Protein AF-A0A7L3NPH4-F1 (afdb_monomer_lite)

pLDDT: mean 96.72, std 3.05, range [82.19, 98.81]

Radius of gyration: 22.02 Å; chains: 1; bounding box: 48×26×59 Å

InterPro domains:
  IPR036188 FAD/NAD(P)-binding domain superfamily [G3DSA:3.50.50.60] (1-85)
  IPR036188 FAD/NAD(P)-binding domain superfamily [SSF51905] (1-77)
  IPR046952 Glutathione reductase/thioredoxin reductase-like [PTHR42737] (1-84)

Secondary structure (DSSP, 8-state):
-TTSHHHHHHHHHHHHHHHHHHTTTTTT---------HHHHHHHHHHHHHHHHHHHHHHHHHTT-----S-EEE-S-SS--EEE-

Sequence (85 aa):
VNVGCVPKKVMWNTAIHMEFIHDHADYGFETPGIKFSWRTIKEKRDAYVKRLNEIYENNVKKANIDIIRGYGKFTADPQPTIEVE

Foldseek 3Di:
DQPDDQLVVLVVVVVVVVVVLVCVVVVVDDRPDDDDDPPVSVVVSNVVVVVVVVVVVVVCVVVVHDDDDADWDFDPDPPTDTDGD

Organism: NCBI:txid689266

Structure (mmCIF, N/CA/C/O backbone):
data_AF-A0A7L3NPH4-F1
#
_entry.id   AF-A0A7L3NPH4-F1
#
loop_
_atom_site.group_PDB
_atom_site.id
_atom_site.type_symbol
_atom_site.label_atom_id
_atom_site.label_alt_id
_atom_site.label_comp_id
_atom_site.label_asym_id
_atom_site.label_entity_id
_atom_site.label_seq_id
_atom_site.pdbx_PDB_ins_code
_atom_site.Cartn_x
_atom_site.Cartn_y
_atom_site.Cartn_z
_atom_site.occupancy
_atom_site.B_iso_or_equiv
_atom_site.auth_seq_id
_atom_site.auth_comp_id
_atom_site.auth_asym_id
_atom_site.auth_atom_id
_atom_site.pdbx_PDB_model_num
ATOM 1 N N . VAL A 1 1 ? -5.971 -1.156 4.211 1.00 95.62 1 VAL A N 1
ATOM 2 C CA . VAL A 1 1 ? -4.595 -0.674 3.916 1.00 95.62 1 VAL A CA 1
ATOM 3 C C . VAL A 1 1 ? -3.633 -1.825 3.649 1.00 95.62 1 VAL A C 1
ATOM 5 O O . VAL A 1 1 ? -2.985 -1.809 2.615 1.00 95.62 1 VAL A O 1
ATOM 8 N N . ASN A 1 2 ? -3.584 -2.840 4.518 1.00 97.00 2 ASN A N 1
ATOM 9 C CA . ASN A 1 2 ? -2.515 -3.848 4.521 1.00 97.00 2 ASN A CA 1
ATOM 10 C C . ASN A 1 2 ? -2.455 -4.795 3.306 1.00 97.00 2 ASN A C 1
ATOM 12 O O . ASN A 1 2 ? -1.365 -5.079 2.826 1.00 97.00 2 ASN A O 1
ATOM 16 N N . VAL A 1 3 ? -3.597 -5.286 2.806 1.00 97.69 3 VAL A N 1
ATOM 17 C CA . VAL A 1 3 ? -3.644 -6.394 1.820 1.00 97.69 3 VAL A CA 1
ATOM 18 C C . VAL A 1 3 ? -4.653 -6.161 0.687 1.00 97.69 3 VAL A C 1
ATOM 20 O O . VAL A 1 3 ? -5.289 -7.083 0.198 1.00 97.69 3 VAL A O 1
ATOM 23 N N . GLY A 1 4 ? -4.840 -4.905 0.276 1.00 97.69 4 GLY A N 1
ATOM 24 C CA . GLY A 1 4 ? -5.858 -4.552 -0.721 1.00 97.69 4 GLY A CA 1
ATOM 25 C C . GLY A 1 4 ? -5.473 -3.356 -1.581 1.00 97.69 4 GLY A C 1
ATOM 26 O O . GLY A 1 4 ? -4.375 -3.306 -2.133 1.00 97.69 4 GLY A O 1
ATOM 27 N N . CYS A 1 5 ? -6.373 -2.375 -1.678 1.00 98.25 5 CYS A N 1
ATOM 28 C CA . CYS A 1 5 ? -6.292 -1.250 -2.617 1.00 98.25 5 CYS A CA 1
ATOM 29 C C . CYS A 1 5 ? -4.915 -0.566 -2.669 1.00 98.25 5 CYS A C 1
ATOM 31 O O . CYS A 1 5 ? -4.398 -0.323 -3.757 1.00 98.25 5 CYS A O 1
ATOM 33 N N . VAL A 1 6 ? -4.303 -0.297 -1.509 1.00 98.56 6 VAL A N 1
ATOM 34 C CA . VAL A 1 6 ? -3.019 0.420 -1.405 1.00 98.56 6 VAL A CA 1
ATOM 35 C C . VAL A 1 6 ? -1.852 -0.381 -2.001 1.00 98.56 6 VAL A C 1
ATOM 37 O O . VAL A 1 6 ? -1.296 0.067 -3.006 1.00 98.56 6 VAL A O 1
ATOM 40 N N . PRO A 1 7 ? -1.470 -1.562 -1.469 1.00 98.44 7 PRO A N 1
ATOM 41 C CA . PRO A 1 7 ? -0.377 -2.340 -2.046 1.00 98.44 7 PRO A CA 1
ATOM 42 C C . PRO A 1 7 ? -0.667 -2.746 -3.495 1.00 98.44 7 PRO A C 1
ATOM 44 O O . PRO A 1 7 ? 0.253 -2.752 -4.309 1.00 98.44 7 PRO A O 1
ATOM 47 N N . LYS A 1 8 ? -1.935 -2.994 -3.858 1.00 98.62 8 LYS A N 1
ATOM 48 C CA . LYS A 1 8 ? -2.334 -3.245 -5.250 1.00 98.62 8 LYS A CA 1
ATOM 49 C C . LYS A 1 8 ? -2.037 -2.054 -6.153 1.00 98.62 8 LYS A C 1
ATOM 51 O O . LYS A 1 8 ? -1.521 -2.260 -7.246 1.00 98.62 8 LYS A O 1
ATOM 56 N N . LYS A 1 9 ? -2.349 -0.819 -5.742 1.00 98.75 9 LYS A N 1
ATOM 57 C CA . LYS A 1 9 ? -2.088 0.374 -6.563 1.00 98.75 9 LYS A CA 1
ATOM 58 C C . LYS A 1 9 ? -0.592 0.642 -6.713 1.00 98.75 9 LYS A C 1
ATOM 60 O O . LYS A 1 9 ? -0.178 1.015 -7.803 1.00 98.75 9 LYS A O 1
ATOM 65 N N . VAL A 1 10 ? 0.214 0.377 -5.679 1.00 98.69 10 VAL A N 1
ATOM 66 C CA . VAL A 1 10 ? 1.685 0.431 -5.782 1.00 98.69 10 VAL A CA 1
ATOM 67 C C . VAL A 1 10 ? 2.178 -0.519 -6.875 1.00 98.69 10 VAL A C 1
ATOM 69 O O . VAL A 1 10 ? 2.868 -0.080 -7.789 1.00 98.69 10 VAL A O 1
ATOM 72 N N . MET A 1 11 ? 1.758 -1.788 -6.833 1.00 98.69 11 MET A N 1
ATOM 73 C CA . MET A 1 11 ? 2.165 -2.777 -7.838 1.00 98.69 11 MET A CA 1
ATOM 74 C C . MET A 1 11 ? 1.598 -2.469 -9.230 1.00 98.69 11 MET A C 1
ATOM 76 O O . MET A 1 11 ? 2.272 -2.692 -10.228 1.00 98.69 11 MET A O 1
ATOM 80 N N . TRP A 1 12 ? 0.385 -1.919 -9.311 1.00 98.75 12 TRP A N 1
ATOM 81 C CA . TRP A 1 12 ? -0.205 -1.488 -10.579 1.00 98.75 12 TRP A CA 1
ATOM 82 C C . TRP A 1 12 ? 0.577 -0.324 -11.198 1.00 98.75 12 TRP A C 1
ATOM 84 O O . TRP A 1 12 ? 0.861 -0.365 -12.387 1.00 98.75 12 TRP A O 1
ATOM 94 N N . ASN A 1 13 ? 0.996 0.669 -10.403 1.00 98.81 13 ASN A N 1
ATOM 95 C CA . ASN A 1 13 ? 1.870 1.736 -10.896 1.00 98.81 13 ASN A CA 1
ATOM 96 C C . ASN A 1 13 ? 3.194 1.152 -11.414 1.00 98.81 13 ASN A C 1
ATOM 98 O O . ASN A 1 13 ? 3.661 1.575 -12.463 1.00 98.81 13 ASN A O 1
ATOM 102 N N . THR A 1 14 ? 3.772 0.163 -10.719 1.00 98.56 14 THR A N 1
ATOM 103 C CA . THR A 1 14 ? 4.982 -0.542 -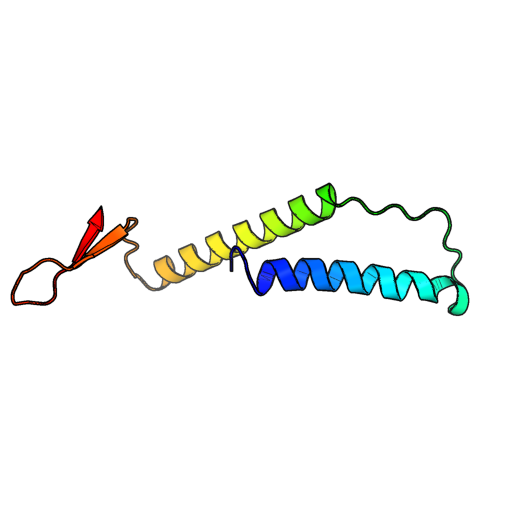11.178 1.00 98.56 14 THR A CA 1
ATOM 104 C C . THR A 1 14 ? 4.777 -1.249 -12.515 1.00 98.56 14 THR A C 1
ATOM 106 O O . THR A 1 14 ? 5.644 -1.147 -13.373 1.00 98.56 14 THR A O 1
ATOM 109 N N . ALA A 1 15 ? 3.639 -1.922 -12.711 1.00 98.50 15 ALA A N 1
ATOM 110 C CA . ALA A 1 15 ? 3.312 -2.557 -13.985 1.00 98.50 15 ALA A CA 1
ATOM 111 C C . ALA A 1 15 ? 3.199 -1.520 -15.112 1.00 98.50 15 ALA A C 1
ATOM 113 O O . ALA A 1 15 ? 3.876 -1.643 -16.121 1.00 98.50 15 ALA A O 1
ATOM 114 N N . I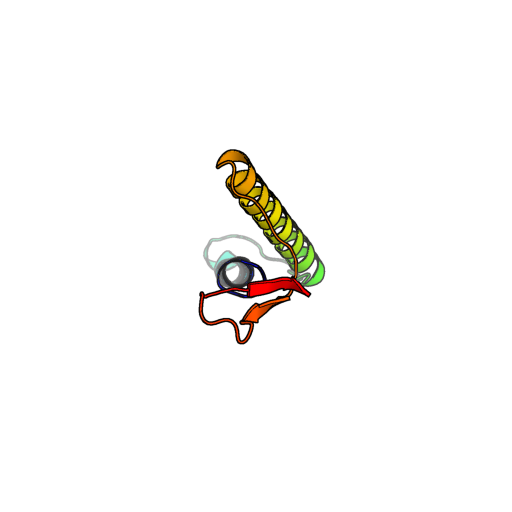LE A 1 16 ? 2.444 -0.439 -14.889 1.00 98.56 16 ILE A N 1
ATOM 115 C CA . ILE A 1 16 ? 2.285 0.643 -15.872 1.00 98.56 16 ILE A CA 1
ATOM 116 C C . ILE A 1 16 ? 3.621 1.305 -16.238 1.00 98.56 16 ILE A C 1
ATOM 118 O O . ILE A 1 16 ? 3.803 1.711 -17.378 1.00 98.56 16 ILE A O 1
ATOM 122 N N . HIS A 1 17 ? 4.578 1.392 -15.308 1.00 97.81 17 HIS A N 1
ATOM 123 C CA . HIS A 1 17 ? 5.914 1.895 -15.650 1.00 97.81 17 HIS A CA 1
ATOM 124 C C . HIS A 1 17 ? 6.623 0.999 -16.669 1.00 97.81 17 HIS A C 1
ATOM 126 O O . HIS A 1 17 ? 7.327 1.522 -17.522 1.00 97.81 17 HIS A O 1
ATOM 132 N N . MET A 1 18 ? 6.443 -0.324 -16.599 1.00 96.62 18 MET A N 1
ATOM 133 C CA . MET A 1 18 ? 7.011 -1.231 -17.597 1.00 96.62 18 MET A CA 1
ATOM 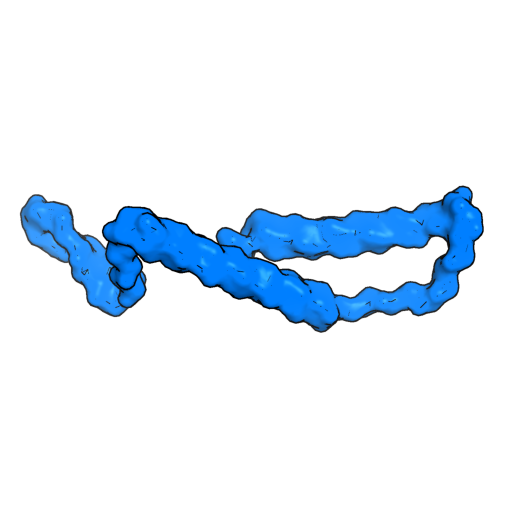134 C C . MET A 1 18 ? 6.323 -1.070 -18.956 1.00 96.62 18 MET A C 1
ATOM 136 O O . MET A 1 18 ? 7.013 -1.058 -19.968 1.00 96.62 18 MET A O 1
ATOM 140 N N . GLU A 1 19 ? 5.002 -0.867 -18.978 1.00 97.56 19 GLU A N 1
ATOM 141 C CA . GLU A 1 19 ? 4.268 -0.589 -20.223 1.00 97.56 19 GLU A CA 1
ATOM 142 C C . GLU A 1 19 ? 4.819 0.659 -20.927 1.00 97.56 19 GLU A C 1
ATOM 144 O O . GLU A 1 19 ? 5.155 0.596 -22.100 1.00 97.56 19 GLU A O 1
ATOM 149 N N . PHE A 1 20 ? 5.050 1.759 -20.201 1.00 96.88 20 PHE A N 1
ATOM 150 C CA . PHE A 1 20 ? 5.664 2.952 -20.802 1.00 96.88 20 PHE A CA 1
ATOM 151 C C . PHE A 1 20 ? 7.099 2.731 -21.288 1.00 96.88 20 PHE A C 1
ATOM 153 O O . PHE A 1 20 ? 7.526 3.348 -22.259 1.00 96.88 20 PHE A O 1
ATOM 160 N N . ILE A 1 21 ? 7.856 1.860 -20.619 1.00 95.56 21 ILE A N 1
ATOM 161 C CA . ILE A 1 21 ? 9.220 1.527 -21.030 1.00 95.56 21 ILE A CA 1
ATOM 162 C C . ILE A 1 21 ? 9.230 0.771 -22.367 1.00 95.56 21 ILE A C 1
ATOM 164 O O . ILE A 1 21 ? 10.191 0.917 -23.119 1.00 95.56 21 ILE A O 1
ATOM 168 N N . HIS A 1 22 ? 8.188 0.001 -22.696 1.00 94.75 22 HIS A N 1
ATOM 169 C CA . HIS A 1 22 ? 8.087 -0.645 -24.009 1.00 94.75 22 HIS A CA 1
ATOM 170 C C . HIS A 1 22 ? 8.022 0.371 -25.157 1.00 94.75 22 HIS A C 1
ATOM 172 O O . HIS A 1 22 ? 8.619 0.129 -26.203 1.00 94.75 22 HIS A O 1
ATOM 178 N N . ASP A 1 23 ? 7.406 1.529 -24.924 1.00 96.19 23 ASP A N 1
ATOM 179 C CA . ASP A 1 23 ? 7.245 2.585 -25.929 1.00 96.19 23 ASP A CA 1
ATOM 180 C C . ASP A 1 23 ? 8.451 3.546 -25.990 1.00 96.19 23 ASP A C 1
ATOM 182 O O . ASP A 1 23 ? 8.508 4.437 -26.834 1.00 96.19 23 ASP A O 1
ATOM 186 N N . HIS A 1 24 ? 9.448 3.405 -25.109 1.00 96.19 24 HIS A N 1
ATOM 187 C CA . HIS A 1 24 ? 10.565 4.357 -25.016 1.00 96.19 24 HIS A CA 1
ATOM 188 C C . HIS A 1 24 ? 11.336 4.542 -26.333 1.00 96.19 24 HIS A C 1
ATOM 190 O O . HIS A 1 24 ? 11.734 5.667 -26.643 1.00 96.19 24 HIS A O 1
ATOM 196 N N . ALA A 1 25 ? 11.550 3.467 -27.099 1.00 95.06 25 ALA A N 1
ATOM 197 C CA . ALA A 1 25 ? 12.273 3.535 -28.369 1.00 95.06 25 ALA A CA 1
ATOM 198 C C . ALA A 1 25 ? 11.523 4.375 -29.415 1.00 95.06 25 ALA A C 1
ATOM 200 O O . ALA A 1 25 ? 12.146 5.181 -30.108 1.00 95.06 25 ALA A O 1
ATOM 201 N N . ASP A 1 26 ? 10.193 4.264 -29.462 1.00 96.38 26 ASP A N 1
ATOM 202 C CA . ASP A 1 26 ? 9.337 5.058 -30.353 1.00 96.38 26 ASP A CA 1
ATOM 203 C C . ASP A 1 26 ? 9.385 6.550 -30.000 1.00 96.38 26 ASP A C 1
ATOM 205 O O . ASP A 1 26 ? 9.252 7.417 -30.864 1.00 96.38 26 ASP A O 1
ATOM 209 N N . TYR A 1 27 ? 9.655 6.857 -28.731 1.00 96.94 27 TYR A N 1
ATOM 210 C CA . TYR A 1 27 ? 9.881 8.214 -28.238 1.00 96.94 27 TYR A CA 1
ATOM 211 C C . TYR A 1 27 ? 11.350 8.674 -28.325 1.00 96.94 27 TYR A C 1
ATOM 213 O O . TYR A 1 27 ? 11.690 9.737 -27.804 1.00 96.94 27 TYR A O 1
ATOM 221 N N . GLY A 1 28 ? 12.222 7.920 -29.004 1.00 96.19 28 GLY A N 1
ATOM 222 C CA . GLY A 1 28 ? 13.610 8.304 -29.277 1.00 96.19 28 GLY A CA 1
ATOM 223 C C . GLY A 1 28 ? 14.604 8.008 -28.150 1.00 96.19 28 GLY A C 1
ATOM 224 O O . GLY A 1 28 ? 15.734 8.494 -28.202 1.00 96.19 28 GLY A O 1
ATOM 225 N N . PHE A 1 29 ? 14.217 7.224 -27.138 1.00 95.94 29 PHE A N 1
ATOM 226 C CA . PHE A 1 29 ? 15.109 6.808 -26.054 1.00 95.94 29 PHE A CA 1
ATOM 227 C C . PHE A 1 29 ? 15.728 5.433 -26.327 1.00 95.94 29 PHE A C 1
ATOM 229 O O . PHE A 1 29 ? 15.028 4.450 -26.572 1.00 95.94 29 PHE A O 1
ATOM 236 N N . GLU A 1 30 ? 17.046 5.319 -26.172 1.00 92.44 30 GLU A N 1
ATOM 237 C CA . GLU A 1 30 ? 17.703 4.011 -26.120 1.00 92.44 30 GLU A CA 1
ATOM 238 C C . GLU A 1 30 ? 17.311 3.259 -24.834 1.00 92.44 30 GLU A C 1
ATOM 240 O O . GLU A 1 30 ? 17.350 3.813 -23.734 1.00 92.44 30 GLU A O 1
ATOM 245 N N . THR A 1 31 ? 16.947 1.977 -24.952 1.00 84.62 31 THR A N 1
ATOM 246 C CA . THR A 1 31 ? 16.469 1.143 -23.826 1.00 84.62 31 THR A CA 1
ATOM 247 C C . THR A 1 31 ? 17.271 -0.160 -23.636 1.00 84.62 31 THR A C 1
ATOM 249 O O . THR A 1 31 ? 16.723 -1.263 -23.700 1.00 84.62 31 THR A O 1
ATOM 252 N N . PRO A 1 32 ? 18.593 -0.104 -23.383 1.00 82.19 32 PRO A N 1
ATOM 253 C CA . PRO A 1 32 ? 19.379 -1.318 -23.189 1.00 82.19 32 PRO A CA 1
ATOM 254 C C . PRO A 1 32 ? 19.131 -1.979 -21.816 1.00 82.19 32 PRO A C 1
ATOM 256 O O . PRO A 1 32 ? 19.267 -1.356 -20.765 1.00 82.19 32 PRO A O 1
ATOM 259 N N . GLY A 1 33 ? 18.853 -3.290 -21.825 1.00 84.00 33 GLY A N 1
ATOM 260 C CA . GLY A 1 33 ? 19.132 -4.196 -20.698 1.00 84.00 33 GLY A CA 1
ATOM 261 C C . GLY A 1 33 ? 18.294 -4.029 -19.421 1.00 84.00 33 GLY A C 1
ATOM 262 O O . GLY A 1 33 ? 18.844 -4.106 -18.320 1.00 84.00 33 GLY A O 1
ATOM 263 N N . ILE A 1 34 ? 16.976 -3.846 -19.531 1.00 91.44 34 ILE A N 1
ATOM 264 C CA . ILE A 1 34 ? 16.087 -3.670 -18.369 1.00 91.44 34 ILE A CA 1
ATOM 265 C C . ILE A 1 34 ? 15.931 -4.972 -17.571 1.00 91.44 34 ILE A C 1
ATOM 267 O O . ILE A 1 34 ? 15.606 -6.029 -18.110 1.00 91.44 34 ILE A O 1
ATOM 271 N N . LYS A 1 35 ? 16.109 -4.884 -16.248 1.00 94.75 35 LYS A N 1
ATOM 272 C CA . LYS A 1 35 ? 15.831 -5.971 -15.300 1.00 94.75 35 LYS A CA 1
ATOM 273 C C . LYS A 1 35 ? 14.916 -5.478 -14.191 1.00 94.75 35 LYS A C 1
ATOM 275 O O . LYS A 1 35 ? 15.204 -4.482 -13.531 1.00 94.75 35 LYS A O 1
ATOM 280 N N . PHE A 1 36 ? 13.843 -6.219 -13.941 1.00 96.94 36 PHE A N 1
ATOM 281 C CA . PHE A 1 36 ? 12.917 -5.928 -12.856 1.00 96.94 36 PHE A CA 1
ATOM 282 C C . PHE A 1 36 ? 13.299 -6.681 -11.573 1.00 96.94 36 PHE A C 1
ATOM 284 O O . PHE A 1 36 ? 13.467 -7.899 -11.577 1.00 96.94 36 PHE A O 1
ATOM 291 N N . SER A 1 37 ? 13.400 -5.955 -10.455 1.00 98.06 37 SER A N 1
ATOM 292 C CA . SER A 1 37 ? 13.620 -6.527 -9.120 1.00 98.06 37 SER A CA 1
ATOM 293 C C . SER A 1 37 ? 12.333 -6.496 -8.298 1.00 98.06 37 SER A C 1
ATOM 295 O O . SER A 1 37 ? 11.953 -5.465 -7.731 1.00 98.06 37 SER A O 1
ATOM 297 N N . TRP A 1 38 ? 11.689 -7.659 -8.165 1.00 98.44 38 TRP A N 1
ATOM 298 C CA . TRP A 1 38 ? 10.498 -7.813 -7.323 1.00 98.44 38 TRP A CA 1
ATOM 299 C C . TRP A 1 38 ? 10.779 -7.470 -5.855 1.00 98.44 38 TRP A C 1
ATOM 301 O O . TRP A 1 38 ? 9.964 -6.837 -5.182 1.00 98.44 38 TRP A O 1
ATOM 311 N N . ARG A 1 39 ? 11.953 -7.871 -5.348 1.00 98.56 39 ARG A N 1
ATOM 312 C CA . ARG A 1 39 ? 12.353 -7.627 -3.957 1.00 98.56 39 ARG A CA 1
ATOM 313 C C . ARG A 1 39 ? 12.367 -6.131 -3.649 1.00 98.56 39 ARG A C 1
ATOM 315 O O . ARG A 1 39 ? 11.767 -5.713 -2.664 1.00 98.56 39 ARG A O 1
ATOM 322 N N . THR A 1 40 ? 12.958 -5.332 -4.535 1.00 98.44 40 THR A N 1
ATOM 323 C CA . THR A 1 40 ? 13.082 -3.883 -4.343 1.00 98.44 40 THR A CA 1
ATOM 324 C C . THR A 1 40 ? 11.718 -3.201 -4.242 1.00 98.44 40 THR A C 1
ATOM 326 O O . THR A 1 40 ? 11.504 -2.377 -3.351 1.00 98.44 40 THR A O 1
ATOM 329 N N . ILE A 1 41 ? 10.767 -3.536 -5.122 1.00 98.56 41 ILE A N 1
ATOM 330 C CA . ILE A 1 41 ? 9.438 -2.916 -5.053 1.00 98.56 41 ILE A CA 1
ATOM 331 C C . ILE A 1 41 ? 8.624 -3.433 -3.863 1.00 98.56 41 ILE A C 1
ATOM 333 O O . ILE A 1 41 ? 7.908 -2.654 -3.233 1.00 98.56 41 ILE A O 1
ATOM 337 N N . LYS A 1 42 ? 8.778 -4.712 -3.496 1.00 98.69 42 LYS A N 1
ATOM 338 C CA . LYS A 1 42 ? 8.146 -5.289 -2.305 1.00 98.69 42 LYS A CA 1
ATOM 339 C C . LYS A 1 42 ? 8.582 -4.554 -1.037 1.00 98.69 42 LYS A C 1
ATOM 341 O O . LYS A 1 42 ? 7.725 -4.156 -0.257 1.00 98.69 42 LYS A O 1
ATOM 346 N N . GLU A 1 43 ? 9.882 -4.337 -0.849 1.00 98.75 43 GLU A N 1
ATOM 347 C CA . GLU A 1 43 ? 10.424 -3.632 0.321 1.00 98.75 43 GLU A CA 1
ATOM 348 C C . GLU A 1 43 ? 9.866 -2.207 0.432 1.00 98.75 43 GLU A C 1
ATOM 350 O O . GLU A 1 43 ? 9.381 -1.807 1.491 1.00 98.75 43 GLU A O 1
ATOM 355 N N . LYS A 1 44 ? 9.841 -1.458 -0.680 1.00 98.62 44 LYS A N 1
ATOM 356 C CA . LYS A 1 44 ? 9.267 -0.102 -0.716 1.00 98.62 44 LYS A CA 1
ATOM 357 C C . LYS A 1 44 ? 7.761 -0.097 -0.439 1.00 98.62 44 LYS A C 1
ATOM 359 O O . LYS A 1 44 ? 7.273 0.771 0.287 1.00 98.62 44 LYS A O 1
ATOM 364 N N . ARG A 1 45 ? 7.022 -1.062 -0.992 1.00 98.69 45 ARG A N 1
ATOM 365 C CA . ARG A 1 45 ? 5.583 -1.236 -0.755 1.00 98.69 45 ARG A CA 1
ATOM 366 C C . ARG A 1 45 ? 5.295 -1.524 0.718 1.00 98.69 45 ARG A C 1
ATOM 368 O O . ARG A 1 45 ? 4.419 -0.883 1.292 1.00 98.69 45 ARG A O 1
ATOM 375 N N . ASP A 1 46 ? 6.033 -2.449 1.323 1.00 98.69 46 ASP A N 1
ATOM 376 C CA . ASP A 1 46 ? 5.849 -2.846 2.721 1.00 98.69 46 ASP A CA 1
ATOM 377 C C . ASP A 1 46 ? 6.198 -1.680 3.667 1.00 98.69 46 ASP A C 1
ATOM 379 O O . ASP A 1 46 ? 5.438 -1.383 4.590 1.00 98.69 46 ASP A O 1
ATOM 383 N N . ALA A 1 47 ? 7.275 -0.936 3.383 1.00 98.75 47 ALA A N 1
ATOM 384 C CA . ALA A 1 47 ? 7.634 0.274 4.126 1.00 98.75 47 ALA A CA 1
ATOM 385 C C . ALA A 1 47 ? 6.562 1.375 4.025 1.00 98.75 47 ALA A C 1
ATOM 387 O O . ALA A 1 47 ? 6.281 2.070 5.004 1.00 98.75 47 ALA A O 1
ATOM 388 N N . TYR A 1 48 ? 5.934 1.539 2.857 1.00 98.62 48 TYR A N 1
ATOM 389 C CA . TYR A 1 48 ? 4.842 2.496 2.688 1.00 98.62 48 TYR A CA 1
ATOM 390 C C . TYR A 1 48 ? 3.581 2.085 3.460 1.00 98.62 48 TYR A C 1
ATOM 392 O O . TYR A 1 48 ? 2.990 2.921 4.142 1.00 98.62 48 TYR A O 1
ATOM 400 N N . VAL A 1 49 ? 3.205 0.802 3.420 1.00 98.69 49 VAL A N 1
ATOM 401 C CA . VAL A 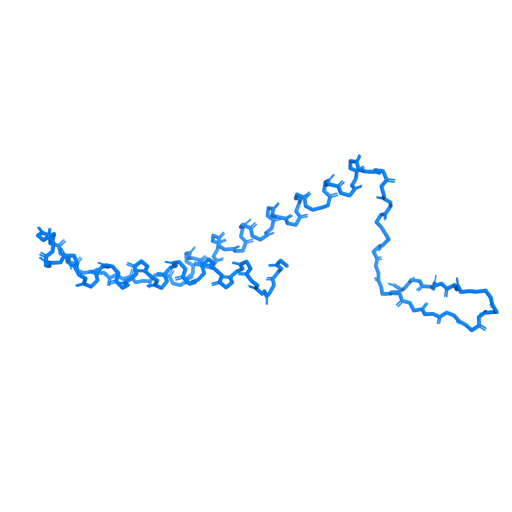1 49 ? 2.096 0.267 4.229 1.00 98.69 49 VAL A CA 1
ATOM 402 C C . VAL A 1 49 ? 2.366 0.476 5.721 1.00 98.69 49 VAL A C 1
ATOM 404 O O . VAL A 1 49 ? 1.489 0.974 6.421 1.00 98.69 49 VAL A O 1
ATOM 407 N N . LYS A 1 50 ? 3.587 0.198 6.200 1.00 98.56 50 LYS A N 1
ATOM 408 C CA . LYS A 1 50 ? 3.972 0.440 7.599 1.00 98.56 50 LYS A CA 1
ATOM 409 C C . LYS A 1 50 ? 3.774 1.904 8.006 1.00 98.56 50 LYS A C 1
ATOM 411 O O . LYS A 1 50 ? 3.137 2.169 9.021 1.00 98.56 50 LYS A O 1
ATOM 416 N N . ARG A 1 51 ? 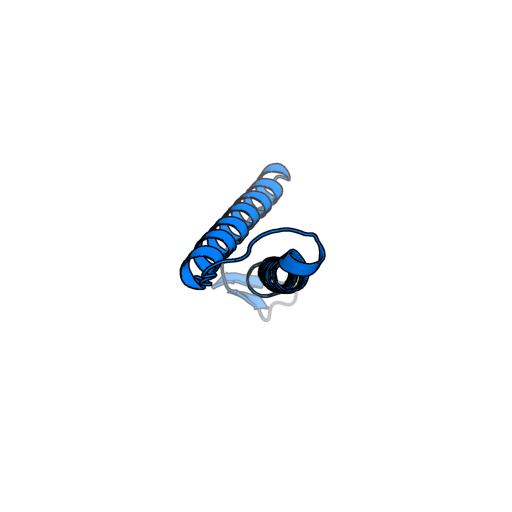4.239 2.847 7.182 1.00 98.62 51 ARG A N 1
ATOM 417 C CA . ARG A 1 51 ? 4.055 4.288 7.424 1.00 98.62 51 ARG A CA 1
ATOM 418 C C . ARG A 1 51 ? 2.579 4.674 7.526 1.00 98.62 51 ARG A C 1
ATOM 420 O O . ARG A 1 51 ? 2.211 5.490 8.361 1.00 98.62 51 ARG A O 1
ATOM 427 N N . LEU A 1 52 ? 1.721 4.104 6.678 1.00 98.50 52 LEU A N 1
ATOM 428 C CA . LEU A 1 52 ? 0.282 4.360 6.759 1.00 98.50 52 LEU A CA 1
ATOM 429 C C . LEU A 1 52 ? -0.309 3.816 8.058 1.00 98.50 52 LEU A C 1
ATOM 431 O O . LEU A 1 52 ? -1.105 4.511 8.677 1.00 98.50 52 LEU A O 1
ATOM 435 N N . ASN A 1 53 ? 0.095 2.625 8.501 1.00 98.38 53 ASN A N 1
ATOM 436 C CA . ASN A 1 53 ? -0.365 2.078 9.777 1.00 98.38 53 ASN A CA 1
ATOM 437 C C . ASN A 1 53 ? 0.009 2.998 10.951 1.00 98.38 53 ASN A C 1
ATOM 439 O O . ASN A 1 53 ? -0.844 3.270 11.791 1.00 98.38 53 ASN A O 1
ATOM 443 N N . GLU A 1 54 ? 1.231 3.539 10.961 1.00 98.38 54 GLU A N 1
ATOM 444 C CA . GLU A 1 54 ? 1.672 4.533 11.952 1.00 98.38 54 GLU A CA 1
ATOM 445 C C . GLU A 1 54 ? 0.819 5.812 11.894 1.00 98.38 54 GLU A C 1
ATOM 447 O O . GLU A 1 54 ? 0.412 6.338 12.929 1.00 98.38 54 GLU A O 1
ATOM 452 N N . ILE A 1 55 ? 0.490 6.297 10.691 1.00 98.38 55 ILE A N 1
ATOM 453 C CA . ILE A 1 55 ? -0.401 7.454 10.506 1.00 98.38 55 ILE A CA 1
ATOM 454 C C . ILE A 1 55 ? -1.800 7.166 11.066 1.00 98.38 55 ILE A C 1
ATOM 456 O O . ILE A 1 55 ? -2.333 7.994 11.800 1.00 98.38 55 ILE A O 1
ATOM 460 N N . TYR A 1 56 ? -2.395 6.009 10.757 1.00 98.19 56 TYR A N 1
ATOM 461 C CA . TYR A 1 56 ? -3.721 5.649 11.267 1.00 98.19 56 TYR A CA 1
ATOM 462 C C . TYR A 1 56 ? -3.732 5.532 12.791 1.00 98.19 56 TYR A C 1
ATOM 464 O O . TYR A 1 56 ? -4.622 6.088 13.428 1.00 98.19 56 TYR A O 1
ATOM 472 N N . GLU A 1 57 ? -2.728 4.884 13.381 1.00 97.44 57 GLU A N 1
ATOM 473 C CA . GLU A 1 57 ? -2.606 4.795 14.837 1.00 97.44 57 GLU A CA 1
ATOM 474 C C . GLU A 1 57 ? -2.465 6.182 15.484 1.00 97.44 57 GLU A C 1
ATOM 476 O O . GLU A 1 57 ? -3.138 6.488 16.468 1.00 97.44 57 GLU A O 1
ATOM 481 N N . ASN A 1 58 ? -1.642 7.057 14.903 1.00 97.88 58 ASN A N 1
ATOM 482 C CA . ASN A 1 58 ? -1.472 8.422 15.393 1.00 97.88 58 ASN A CA 1
ATOM 483 C C . ASN A 1 58 ? -2.750 9.259 15.265 1.00 97.88 58 ASN A C 1
ATOM 485 O O . ASN A 1 58 ? -3.027 10.080 16.137 1.00 97.88 58 ASN A O 1
ATOM 489 N N . ASN A 1 59 ? -3.535 9.068 14.205 1.00 98.38 59 ASN A N 1
ATOM 490 C CA . ASN A 1 59 ? -4.800 9.777 14.024 1.00 98.38 59 ASN A CA 1
ATOM 491 C C . ASN A 1 59 ? -5.820 9.396 15.105 1.00 98.38 59 ASN A C 1
ATOM 493 O O . ASN A 1 59 ? -6.474 10.281 15.649 1.00 98.38 59 ASN A O 1
ATOM 497 N N . VAL A 1 60 ? -5.908 8.110 15.455 1.00 97.88 60 VAL A N 1
ATOM 498 C CA . VAL A 1 60 ? -6.778 7.622 16.539 1.00 97.88 60 VAL A CA 1
ATOM 499 C C . VAL A 1 60 ? -6.355 8.222 17.886 1.00 97.88 60 VAL A C 1
ATOM 501 O O . VAL A 1 60 ? -7.191 8.776 18.597 1.00 97.88 60 VAL A O 1
ATOM 504 N N . LYS A 1 61 ? -5.047 8.235 18.184 1.00 96.44 61 LYS A N 1
ATOM 505 C CA . LYS A 1 61 ? -4.501 8.873 19.398 1.00 96.44 61 LYS A CA 1
ATOM 506 C C . LYS A 1 61 ? -4.817 10.369 19.470 1.00 96.44 61 LYS A C 1
ATOM 508 O O . LYS A 1 61 ? -5.244 10.852 20.510 1.00 96.44 61 LYS A O 1
ATOM 513 N N . LYS A 1 62 ? -4.646 11.107 18.367 1.00 97.94 62 LYS A N 1
ATOM 514 C CA . LYS A 1 62 ? -4.962 12.549 18.294 1.00 97.94 62 LYS A CA 1
ATOM 515 C C . LYS A 1 62 ? -6.441 12.853 18.531 1.00 97.94 62 LYS A C 1
ATOM 517 O O . LYS A 1 62 ? -6.763 13.949 18.973 1.00 97.94 62 LYS A O 1
ATOM 522 N N . ALA A 1 63 ? -7.320 11.905 18.223 1.00 98.19 63 ALA A N 1
ATOM 523 C CA . ALA A 1 63 ? -8.749 12.016 18.477 1.00 98.19 63 ALA A CA 1
ATOM 524 C C . ALA A 1 63 ? -9.147 11.607 19.910 1.00 98.19 63 ALA A C 1
ATOM 526 O O . ALA A 1 63 ? -10.336 11.596 20.207 1.00 98.19 63 ALA A O 1
ATOM 527 N N . ASN A 1 64 ? -8.184 11.282 20.788 1.00 97.62 64 ASN A N 1
ATOM 528 C CA . ASN A 1 64 ? -8.415 10.749 22.137 1.00 97.62 64 ASN A CA 1
ATOM 529 C C . ASN A 1 64 ? -9.318 9.502 22.143 1.00 97.62 64 ASN A C 1
ATOM 531 O O . ASN A 1 64 ? -10.171 9.347 23.011 1.00 97.62 64 ASN A O 1
ATOM 535 N N . ILE A 1 65 ? -9.151 8.631 21.144 1.00 98.12 65 ILE A N 1
ATOM 536 C CA . ILE A 1 65 ? -9.870 7.359 21.044 1.00 98.12 65 ILE A CA 1
ATOM 537 C C . ILE A 1 65 ? -8.958 6.243 21.557 1.00 98.12 65 ILE A C 1
ATOM 539 O O . ILE A 1 65 ? -7.817 6.109 21.104 1.00 98.12 65 ILE A O 1
ATOM 543 N N . ASP A 1 66 ? -9.473 5.417 22.465 1.00 96.62 66 ASP A N 1
ATOM 544 C CA . ASP A 1 66 ? -8.746 4.268 22.997 1.00 96.62 66 ASP A CA 1
ATOM 545 C C . ASP A 1 66 ? -8.615 3.145 21.960 1.00 96.62 66 ASP A C 1
ATOM 547 O O . ASP A 1 66 ? -9.555 2.807 21.238 1.00 96.62 66 ASP A O 1
ATOM 551 N N . ILE A 1 67 ? -7.429 2.533 21.903 1.00 95.69 67 ILE A N 1
ATOM 552 C CA . ILE A 1 67 ? -7.168 1.353 21.073 1.00 95.69 67 ILE A CA 1
ATOM 553 C C . ILE A 1 67 ? -7.101 0.133 21.984 1.00 95.69 67 ILE A C 1
ATOM 555 O O . ILE A 1 67 ? -6.077 -0.118 22.619 1.00 95.69 67 ILE A O 1
ATOM 559 N N . ILE A 1 68 ? -8.168 -0.662 21.989 1.00 96.56 68 ILE A N 1
ATOM 560 C CA . ILE A 1 68 ? -8.186 -1.978 22.631 1.00 96.56 68 ILE A CA 1
ATOM 561 C C . ILE A 1 68 ? -7.726 -3.007 21.589 1.00 96.56 68 ILE A C 1
ATOM 563 O O . ILE A 1 68 ? -8.364 -3.176 20.549 1.00 96.56 68 ILE A O 1
ATOM 567 N N . ARG A 1 69 ? -6.573 -3.647 21.821 1.00 95.88 69 ARG A N 1
ATOM 568 C CA . ARG A 1 69 ? -5.986 -4.627 20.893 1.00 95.88 69 ARG A CA 1
ATOM 569 C C . ARG A 1 69 ? -6.328 -6.038 21.347 1.00 95.88 69 ARG A C 1
ATOM 571 O O . ARG A 1 69 ? -5.888 -6.440 22.414 1.00 95.88 69 ARG A O 1
ATOM 578 N N . GLY A 1 70 ? -7.034 -6.772 20.501 1.00 95.75 70 GLY A N 1
ATOM 579 C CA . GLY A 1 70 ? -7.378 -8.169 20.728 1.00 95.75 70 GLY A CA 1
ATOM 580 C C . GLY A 1 70 ? -8.527 -8.591 19.827 1.00 95.75 70 GLY A C 1
ATOM 581 O O . GLY A 1 70 ? -8.951 -7.826 18.949 1.00 95.75 70 GLY A O 1
ATOM 582 N N . TYR A 1 71 ? -9.017 -9.807 20.023 1.00 97.00 71 TYR A N 1
ATOM 583 C CA . TYR A 1 71 ? -10.210 -10.282 19.336 1.00 97.00 71 TYR A CA 1
ATOM 584 C C . TYR A 1 71 ? -11.436 -10.023 20.211 1.00 97.00 71 TYR A C 1
ATOM 586 O O . TYR A 1 71 ? -11.559 -10.568 21.302 1.00 97.00 71 TYR A O 1
ATOM 594 N N . GLY A 1 72 ? -12.334 -9.156 19.742 1.00 96.56 72 GLY A N 1
ATOM 595 C CA . GLY A 1 72 ? -13.575 -8.850 20.449 1.00 96.56 72 GLY A CA 1
ATOM 596 C C . GLY A 1 72 ? -14.643 -9.910 20.194 1.00 96.56 72 GLY A C 1
ATOM 597 O O . GLY A 1 72 ? -14.928 -10.237 19.039 1.00 96.56 72 GLY A O 1
ATOM 598 N N . LYS A 1 73 ? -15.278 -10.394 21.260 1.00 97.06 73 LYS A N 1
ATOM 599 C CA . LYS A 1 73 ? -16.379 -11.358 21.218 1.00 97.06 73 LYS A CA 1
ATOM 600 C C . LYS A 1 73 ? -17.535 -10.885 22.095 1.00 97.06 73 LYS A C 1
ATOM 602 O O . LYS A 1 73 ? -17.326 -10.318 23.161 1.00 97.06 73 LYS A O 1
ATOM 607 N N . PHE A 1 74 ? -18.767 -11.101 21.641 1.00 97.25 74 PHE A N 1
ATOM 608 C CA . PHE A 1 74 ? -19.950 -10.773 22.438 1.00 97.25 74 PHE A CA 1
ATOM 609 C C . PHE A 1 74 ? -20.122 -11.746 23.603 1.00 97.25 74 PHE A C 1
ATOM 611 O O . PHE A 1 74 ? -19.983 -12.960 23.427 1.00 97.25 74 PHE A O 1
ATOM 618 N N . THR A 1 75 ? -20.477 -11.209 24.767 1.00 97.19 75 THR A N 1
ATOM 619 C CA . THR A 1 75 ? -20.900 -12.008 25.920 1.00 97.19 75 THR A CA 1
ATOM 620 C C . THR A 1 75 ? -22.388 -12.369 25.812 1.00 97.19 75 THR A C 1
ATOM 622 O O . THR A 1 75 ? -23.096 -11.925 24.904 1.00 97.19 75 THR A O 1
ATOM 625 N N . ALA A 1 76 ? -22.876 -13.201 26.735 1.00 96.00 76 ALA A N 1
ATOM 626 C CA . ALA A 1 76 ? -24.293 -13.564 26.827 1.00 96.00 76 ALA A CA 1
ATOM 627 C C . ALA A 1 76 ? -25.115 -12.595 27.703 1.00 96.00 76 ALA A C 1
ATOM 629 O O . ALA A 1 76 ? -26.264 -12.893 28.035 1.00 96.00 76 ALA A O 1
ATOM 630 N N . ASP A 1 77 ? -24.533 -11.464 28.113 1.00 97.00 77 ASP A N 1
ATOM 631 C CA . ASP A 1 77 ? -25.190 -10.520 29.012 1.00 97.00 77 ASP A CA 1
ATOM 632 C C . ASP A 1 77 ? -26.387 -9.828 28.332 1.00 97.00 77 ASP A C 1
ATOM 634 O O 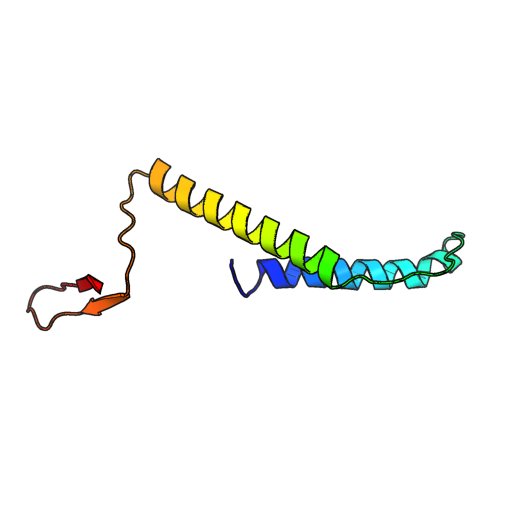. ASP A 1 77 ? -26.346 -9.542 27.133 1.00 97.00 77 ASP A O 1
ATOM 638 N N . PRO A 1 78 ? -27.455 -9.485 29.080 1.00 95.62 78 PRO A N 1
ATOM 639 C CA . PRO A 1 78 ? -28.599 -8.762 28.522 1.00 95.62 78 PRO A CA 1
ATOM 640 C C . PRO A 1 78 ? -28.247 -7.373 27.969 1.00 95.62 78 PRO A C 1
ATOM 642 O O . PRO A 1 78 ? -28.938 -6.871 27.082 1.00 95.62 78 PRO A O 1
ATOM 645 N N . GLN A 1 79 ? -27.200 -6.731 28.503 1.00 96.44 79 GLN A N 1
ATOM 646 C CA . GLN A 1 79 ? -26.658 -5.487 27.952 1.00 96.44 79 GLN A CA 1
ATOM 647 C C . GLN A 1 79 ? -25.545 -5.807 26.944 1.00 96.44 79 GLN A C 1
ATOM 649 O O . GLN A 1 79 ? -24.644 -6.570 27.301 1.00 96.44 79 GLN A O 1
ATOM 654 N N . PRO A 1 80 ? -25.550 -5.212 25.730 1.00 96.00 80 PRO A N 1
ATOM 655 C CA . PRO A 1 80 ? -24.527 -5.466 24.716 1.00 96.00 80 PRO A CA 1
ATOM 656 C C . PRO A 1 80 ? -23.114 -5.200 25.246 1.00 96.00 80 PRO A C 1
ATOM 658 O O . PRO A 1 80 ? -22.700 -4.052 25.400 1.00 96.00 80 PRO A O 1
ATOM 661 N N . THR A 1 81 ? -22.386 -6.282 25.509 1.00 97.19 81 THR A N 1
ATOM 662 C CA . THR A 1 81 ? -21.058 -6.269 26.125 1.00 97.19 81 THR A CA 1
ATOM 663 C C . THR A 1 81 ? -20.102 -7.099 25.276 1.00 97.19 81 THR A C 1
ATOM 665 O O . THR A 1 81 ? -20.487 -8.114 24.687 1.00 97.19 81 THR A O 1
ATOM 668 N N . ILE A 1 82 ? -18.858 -6.635 25.170 1.00 97.31 82 ILE A N 1
ATOM 669 C CA . ILE A 1 82 ? -17.793 -7.295 24.413 1.00 97.31 82 ILE A CA 1
ATOM 670 C C . ILE A 1 82 ? -16.652 -7.620 25.378 1.00 97.31 82 ILE A C 1
ATOM 672 O O . ILE A 1 82 ? -16.157 -6.731 26.068 1.00 97.31 82 ILE A O 1
ATOM 676 N N . GLU A 1 83 ? -16.230 -8.882 25.398 1.00 96.12 83 GLU A N 1
ATOM 677 C CA . GLU A 1 83 ? -14.963 -9.319 25.988 1.00 96.12 83 GLU A CA 1
ATOM 678 C C . GLU A 1 83 ? -13.865 -9.291 24.920 1.00 96.12 83 GLU A C 1
ATOM 680 O O . GLU A 1 83 ? -14.140 -9.491 23.733 1.00 96.12 83 GLU A O 1
ATOM 685 N N . VAL A 1 84 ? -12.626 -9.008 25.320 1.00 95.81 84 VAL A N 1
ATOM 686 C CA . VAL A 1 84 ? -11.486 -8.965 24.399 1.00 95.81 84 VAL A CA 1
ATOM 687 C C . VAL A 1 84 ? -10.432 -9.965 24.855 1.00 95.81 84 VAL A C 1
ATOM 689 O O . VAL A 1 84 ? -9.924 -9.845 25.969 1.00 95.81 84 VAL A O 1
ATOM 692 N N . GLU A 1 85 ? -10.132 -10.926 23.978 1.00 87.88 85 GLU A N 1
ATOM 693 C CA . GLU A 1 85 ? -9.038 -11.905 24.102 1.00 87.88 85 GLU A CA 1
ATOM 694 C C . GLU A 1 85 ? -7.711 -11.363 23.551 1.00 87.88 85 GLU A C 1
ATOM 696 O O . GLU A 1 85 ? -7.728 -10.696 22.481 1.00 87.88 85 GLU A O 1
#